Protein AF-A0A498QZY4-F1 (afdb_monomer_lite)

Structure (mmCIF, N/CA/C/O backbone):
data_AF-A0A498QZY4-F1
#
_entry.id   AF-A0A498QZY4-F1
#
loop_
_atom_site.group_PDB
_atom_site.id
_atom_site.type_symbol
_atom_site.label_atom_id
_atom_site.label_alt_id
_atom_site.label_comp_id
_atom_site.label_asym_id
_atom_site.label_entity_id
_atom_site.label_seq_id
_atom_site.pdbx_PDB_ins_code
_atom_site.Cartn_x
_atom_site.Cartn_y
_atom_site.Cartn_z
_atom_site.occupancy
_atom_site.B_iso_or_equiv
_atom_site.auth_seq_id
_atom_site.auth_comp_id
_atom_site.auth_asym_id
_atom_site.auth_atom_id
_atom_site.pdbx_PDB_model_num
ATOM 1 N N . MET A 1 1 ? -32.038 -32.124 87.237 1.00 42.84 1 MET A N 1
ATOM 2 C CA . MET A 1 1 ? -31.496 -33.125 86.290 1.00 42.84 1 MET A CA 1
ATOM 3 C C . MET A 1 1 ? -31.039 -32.387 85.044 1.00 42.84 1 MET A C 1
ATOM 5 O O . MET A 1 1 ? -31.747 -31.500 84.588 1.00 42.84 1 MET A O 1
ATOM 9 N N . ARG A 1 2 ? -29.798 -32.632 84.622 1.00 47.59 2 ARG A N 1
ATOM 10 C CA . ARG A 1 2 ? -28.995 -31.784 83.734 1.00 47.59 2 ARG A CA 1
ATOM 11 C C . ARG A 1 2 ? -28.838 -32.472 82.375 1.00 47.59 2 ARG A C 1
ATOM 13 O O . ARG A 1 2 ? -28.560 -33.661 82.357 1.00 47.59 2 ARG A O 1
ATOM 20 N N . ALA A 1 3 ? -28.956 -31.657 81.326 1.00 50.25 3 ALA A N 1
ATOM 21 C CA . ALA A 1 3 ? -28.399 -31.778 79.977 1.00 50.25 3 ALA A CA 1
ATOM 22 C C . ALA A 1 3 ? -28.708 -33.037 79.146 1.00 50.25 3 ALA A C 1
ATOM 24 O O . ALA A 1 3 ? -28.210 -34.115 79.429 1.00 50.25 3 ALA A O 1
ATOM 25 N N . ASN A 1 4 ? -29.360 -32.827 77.998 1.00 52.31 4 ASN A N 1
ATOM 26 C CA . ASN A 1 4 ? -28.972 -33.508 76.765 1.00 52.31 4 ASN A CA 1
ATOM 27 C C . ASN A 1 4 ? -28.717 -32.442 75.697 1.00 52.31 4 ASN A C 1
ATOM 29 O O . ASN A 1 4 ? -29.630 -31.797 75.187 1.00 52.31 4 ASN A O 1
ATOM 33 N N . THR A 1 5 ? -27.434 -32.210 75.440 1.00 54.94 5 THR A N 1
ATOM 34 C CA . THR A 1 5 ? -26.900 -31.342 74.394 1.00 54.94 5 THR A CA 1
ATOM 35 C C . THR A 1 5 ? -27.146 -31.989 73.036 1.00 54.94 5 THR A C 1
ATOM 37 O O . THR A 1 5 ? -26.562 -33.029 72.727 1.00 54.94 5 THR A O 1
ATOM 40 N N . PHE A 1 6 ? -28.013 -31.373 72.237 1.00 53.16 6 PHE A N 1
ATOM 41 C CA . PHE A 1 6 ? -28.183 -31.681 70.823 1.00 53.16 6 PHE A CA 1
ATOM 42 C C . PHE A 1 6 ? -26.880 -31.335 70.088 1.00 53.16 6 PHE A C 1
ATOM 44 O O . PHE A 1 6 ? -26.384 -30.214 70.177 1.00 53.16 6 PHE A O 1
ATOM 51 N N . ARG A 1 7 ? -26.279 -32.336 69.443 1.00 56.34 7 ARG A N 1
ATOM 52 C CA . ARG A 1 7 ? -24.997 -32.250 68.738 1.00 56.34 7 ARG A CA 1
ATOM 53 C C . ARG A 1 7 ? -25.289 -32.036 67.256 1.00 56.34 7 ARG A C 1
ATOM 55 O O . ARG A 1 7 ? -25.669 -32.985 66.577 1.00 56.34 7 ARG A O 1
ATOM 62 N N . GLU A 1 8 ? -25.128 -30.811 66.766 1.00 59.84 8 GLU A N 1
ATOM 63 C CA . GLU A 1 8 ? -25.173 -30.532 65.328 1.00 59.84 8 GLU A CA 1
ATOM 64 C C . GLU A 1 8 ? -23.902 -31.068 64.642 1.00 59.84 8 GLU A C 1
ATOM 66 O O . GLU A 1 8 ? -22.793 -30.858 65.145 1.00 59.84 8 GLU A O 1
ATOM 71 N N . PRO A 1 9 ? -24.029 -31.785 63.512 1.00 54.44 9 PRO A N 1
ATOM 72 C CA . PRO A 1 9 ? -22.887 -32.206 62.724 1.00 54.44 9 PRO A CA 1
ATOM 73 C C . PRO A 1 9 ? -22.293 -31.003 61.991 1.00 54.44 9 PRO A C 1
ATOM 75 O O . PRO A 1 9 ? -22.982 -30.273 61.284 1.00 54.44 9 PRO A O 1
ATOM 78 N N . HIS A 1 10 ? -20.987 -30.834 62.172 1.00 57.03 10 HIS A N 1
ATOM 79 C CA . HIS A 1 10 ? -20.134 -29.860 61.507 1.00 57.03 10 HIS A CA 1
ATOM 80 C C . HIS A 1 10 ? -20.420 -29.779 60.000 1.00 57.03 10 HIS A C 1
ATOM 82 O O . HIS A 1 10 ? -20.009 -30.639 59.219 1.00 57.03 10 HIS A O 1
ATOM 88 N N . THR A 1 11 ? -21.106 -28.716 59.590 1.00 59.22 11 THR A N 1
ATOM 89 C CA . THR A 1 11 ? -21.219 -28.298 58.198 1.00 59.22 11 THR A CA 1
ATOM 90 C C . THR A 1 11 ? -19.862 -27.765 57.753 1.00 59.22 11 THR A C 1
ATOM 92 O O . THR A 1 11 ? -19.395 -26.711 58.180 1.00 59.22 11 THR A O 1
ATOM 95 N N . LEU A 1 12 ? -19.197 -28.561 56.916 1.00 62.12 12 LEU A N 1
ATOM 96 C CA . LEU A 1 12 ? -18.006 -28.184 56.162 1.00 62.12 12 LEU A CA 1
ATOM 97 C C . LEU A 1 12 ? -18.222 -26.811 55.504 1.00 62.12 12 LEU A C 1
ATOM 99 O O . LEU A 1 12 ? -19.296 -26.589 54.932 1.00 62.12 12 LEU A O 1
ATOM 103 N N . PRO A 1 13 ? -17.236 -25.896 55.524 1.00 57.69 13 PRO A N 1
ATOM 104 C CA . PRO A 1 13 ? -17.344 -24.687 54.732 1.00 57.69 13 PRO A CA 1
ATOM 105 C C . PRO A 1 13 ? -17.378 -25.112 53.266 1.00 57.69 13 PRO A C 1
ATOM 107 O O . PRO A 1 13 ? -16.413 -25.667 52.736 1.00 57.69 13 PRO A O 1
ATOM 110 N N . ALA A 1 14 ? -18.513 -24.876 52.612 1.00 61.72 14 ALA A N 1
ATOM 111 C CA . ALA A 1 14 ? -18.589 -24.901 51.168 1.00 61.72 14 ALA A CA 1
ATOM 112 C C . ALA A 1 14 ? -17.561 -23.886 50.659 1.00 61.72 14 ALA A C 1
ATOM 114 O O . ALA A 1 14 ? -17.752 -22.674 50.767 1.00 61.72 14 ALA A O 1
ATOM 115 N N . VAL A 1 15 ? -16.438 -24.393 50.154 1.00 58.56 15 VAL A N 1
ATOM 116 C CA . VAL A 1 15 ? -15.467 -23.617 49.396 1.00 58.56 15 VAL A CA 1
ATOM 117 C C . VAL A 1 15 ? -16.201 -23.153 48.143 1.00 58.56 15 VAL A C 1
ATOM 119 O O . VAL A 1 15 ? -16.256 -23.853 4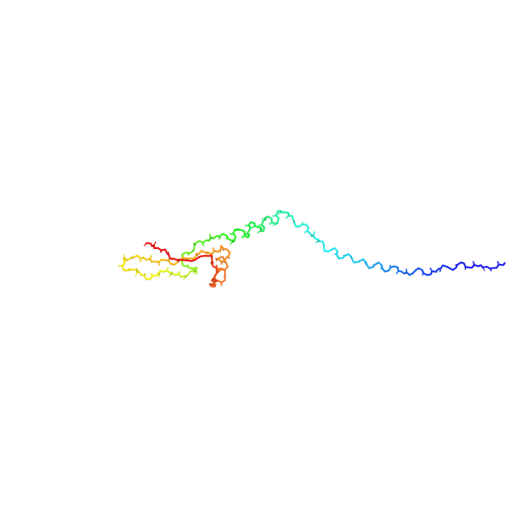7.135 1.00 58.56 15 VAL A O 1
ATOM 122 N N . MET A 1 16 ? -16.828 -21.980 48.221 1.00 58.50 16 MET A N 1
ATOM 123 C CA . MET A 1 16 ? -17.270 -21.240 47.050 1.00 58.50 16 MET A CA 1
ATOM 124 C C . MET A 1 16 ? -16.012 -20.770 46.328 1.00 58.50 16 MET A C 1
ATOM 126 O O . MET A 1 16 ? -15.547 -19.645 46.505 1.00 58.50 16 MET A O 1
ATOM 130 N N . LEU A 1 17 ? -15.440 -21.650 45.509 1.00 58.38 17 LEU A N 1
ATOM 131 C CA . LEU A 1 17 ? -14.470 -21.250 44.507 1.00 58.38 17 LEU A CA 1
ATOM 132 C C . LEU A 1 17 ? -15.250 -20.498 43.425 1.00 58.38 17 LEU A C 1
ATOM 134 O O . LEU A 1 17 ? -15.690 -21.057 42.422 1.00 58.38 17 LEU A O 1
ATOM 138 N N . SER A 1 18 ? -15.481 -19.213 43.688 1.00 53.41 18 SER A N 1
ATOM 139 C CA . SER A 1 18 ? -15.966 -18.229 42.729 1.00 53.41 18 SER A CA 1
ATOM 140 C C . SER A 1 18 ? -14.912 -18.075 41.628 1.00 53.41 18 SER A C 1
ATOM 142 O O . SER A 1 18 ? -14.145 -17.112 41.591 1.00 53.41 18 SER A O 1
ATOM 144 N N . SER A 1 19 ? -14.884 -19.032 40.705 1.00 55.12 19 SER A N 1
ATOM 145 C CA . SER A 1 19 ? -14.305 -18.870 39.378 1.00 55.12 19 SER A CA 1
ATOM 146 C C . SER A 1 19 ? -15.219 -17.939 38.577 1.00 55.12 19 SER A C 1
ATOM 148 O O . SER A 1 19 ? -15.964 -18.352 37.694 1.00 55.12 19 SER A O 1
ATOM 150 N N . GLN A 1 20 ? -15.224 -16.655 38.934 1.00 58.31 20 GLN A N 1
ATOM 151 C CA . GLN A 1 20 ? -15.691 -15.602 38.041 1.00 58.31 20 GLN A CA 1
ATOM 152 C C . GLN A 1 20 ? -14.482 -15.014 37.325 1.00 58.31 20 GLN A C 1
ATOM 154 O O . GLN A 1 20 ? -14.148 -13.841 37.471 1.00 58.31 20 GLN A O 1
ATOM 159 N N . THR A 1 21 ? -13.867 -15.815 36.459 1.00 57.03 21 THR A N 1
ATOM 160 C CA . THR A 1 21 ? -13.167 -15.289 35.287 1.00 57.03 21 THR A CA 1
ATOM 161 C C . THR A 1 21 ? -14.214 -14.811 34.284 1.00 57.03 21 THR A C 1
ATOM 163 O O . THR A 1 21 ? -14.343 -15.315 33.170 1.00 57.03 21 THR A O 1
ATOM 166 N N . ARG A 1 22 ? -14.981 -13.780 34.664 1.00 56.28 22 ARG A N 1
ATOM 167 C CA . ARG A 1 22 ? -15.586 -12.913 33.659 1.00 56.28 22 ARG A CA 1
ATOM 168 C C . ARG A 1 22 ? -14.420 -12.192 33.007 1.00 56.28 22 ARG A C 1
ATOM 170 O O . ARG A 1 22 ? -14.037 -11.112 33.443 1.00 56.28 22 ARG A O 1
ATOM 177 N N . PHE A 1 23 ? -13.862 -12.790 31.953 1.00 61.72 23 PHE A N 1
ATOM 178 C CA . PHE A 1 23 ? -13.361 -11.992 30.848 1.00 61.72 23 PHE A CA 1
ATOM 179 C C . PHE A 1 23 ? -14.527 -11.082 30.492 1.00 61.72 23 PHE A C 1
ATOM 181 O O . PHE A 1 23 ? -15.506 -11.511 29.883 1.00 61.72 23 PHE A O 1
ATOM 188 N N . ALA A 1 24 ? -14.492 -9.859 31.020 1.00 60.22 24 ALA A N 1
ATOM 189 C CA . ALA A 1 24 ? -15.417 -8.820 30.655 1.00 60.22 24 ALA A CA 1
ATOM 190 C C . ALA A 1 24 ? -15.177 -8.617 29.166 1.00 60.22 24 ALA A C 1
ATOM 192 O O . ALA A 1 24 ? -14.243 -7.926 28.763 1.00 60.22 24 ALA A O 1
ATOM 193 N N . LEU A 1 25 ? -15.967 -9.317 28.353 1.00 63.78 25 LEU A N 1
ATOM 194 C CA . LEU A 1 25 ? -16.016 -9.143 26.922 1.00 63.78 25 LEU A CA 1
ATOM 195 C C . LEU A 1 25 ? -16.584 -7.740 26.744 1.00 63.78 25 LEU A C 1
ATOM 197 O O . LEU A 1 25 ? -17.798 -7.540 26.678 1.00 63.78 25 LEU A O 1
ATOM 201 N N . ARG A 1 26 ? -15.701 -6.740 26.831 1.00 68.75 26 ARG A N 1
ATOM 202 C CA . ARG A 1 26 ? -16.019 -5.341 26.602 1.00 68.75 26 ARG A CA 1
ATOM 203 C C . ARG A 1 26 ? -16.652 -5.343 25.227 1.00 68.75 26 ARG A C 1
ATOM 205 O O . ARG A 1 26 ? -15.963 -5.626 24.252 1.00 68.75 26 ARG A O 1
ATOM 212 N N . ARG A 1 27 ? -17.972 -5.137 25.161 1.00 71.38 27 ARG A N 1
ATOM 213 C CA . ARG A 1 27 ? -18.688 -5.038 23.890 1.00 71.38 27 ARG A CA 1
ATOM 214 C C . ARG A 1 27 ? -18.045 -3.876 23.153 1.00 71.38 27 ARG A C 1
ATOM 216 O O . ARG A 1 27 ? -18.294 -2.718 23.477 1.00 71.38 27 ARG A O 1
ATOM 223 N N . VAL A 1 28 ? -17.133 -4.197 22.242 1.00 75.62 28 VAL A N 1
ATOM 224 C CA . VAL A 1 28 ? -16.532 -3.214 21.357 1.00 75.62 28 VAL A CA 1
ATOM 225 C C . VAL A 1 28 ? -17.699 -2.658 20.549 1.00 75.62 28 VAL A C 1
ATOM 227 O O . VAL A 1 28 ? -18.449 -3.447 19.967 1.00 75.62 28 VAL A O 1
ATOM 230 N N . PRO A 1 29 ? -17.932 -1.337 20.576 1.00 87.25 29 PRO A N 1
ATOM 231 C CA . PRO A 1 29 ? -19.065 -0.769 19.869 1.00 87.25 29 PRO A CA 1
ATOM 232 C C . PRO A 1 29 ? -18.933 -1.107 18.383 1.00 87.25 29 PRO A C 1
ATOM 234 O O . PRO A 1 29 ? -17.832 -1.065 17.835 1.00 87.25 29 PRO A O 1
ATOM 237 N N . LEU A 1 30 ? -20.052 -1.432 17.730 1.00 89.31 30 LEU A N 1
ATOM 238 C CA . LEU A 1 30 ? -20.102 -1.777 16.302 1.00 89.31 30 LEU A CA 1
ATOM 239 C C . LEU A 1 30 ? -19.356 -0.763 15.422 1.00 89.31 30 LEU A C 1
ATOM 241 O O . LEU A 1 30 ? -18.711 -1.151 14.454 1.00 89.31 30 LEU A O 1
ATOM 245 N N . GLY A 1 31 ? -19.376 0.518 15.802 1.00 91.81 31 GLY A N 1
ATOM 246 C CA . GLY A 1 31 ? -18.626 1.567 15.115 1.00 91.81 31 GLY A CA 1
ATOM 247 C C . GLY A 1 31 ? -17.116 1.323 15.083 1.00 91.81 31 GLY A C 1
ATOM 248 O O . GLY A 1 31 ? -16.504 1.527 14.048 1.00 91.81 31 GLY A O 1
ATOM 249 N N . VAL A 1 32 ? -16.511 0.816 16.163 1.00 93.19 32 VAL A N 1
ATOM 250 C CA . VAL A 1 32 ? -15.067 0.514 16.181 1.00 93.19 32 VAL A CA 1
ATOM 251 C C . VAL A 1 32 ? -14.743 -0.625 15.220 1.00 93.19 32 VAL A C 1
ATOM 253 O O . VAL A 1 32 ? -13.771 -0.529 14.477 1.00 93.19 32 VAL A O 1
ATOM 256 N N . TRP A 1 33 ? -15.576 -1.666 15.174 1.00 92.75 33 TRP A N 1
ATOM 257 C CA . TRP A 1 33 ? -15.415 -2.742 14.194 1.00 92.75 33 TRP A CA 1
ATOM 258 C C . TRP A 1 33 ? -15.520 -2.226 12.763 1.00 92.75 33 TRP A C 1
ATOM 260 O O . TRP A 1 33 ? -14.662 -2.528 11.938 1.00 92.75 33 TRP A O 1
ATOM 270 N N . PHE A 1 34 ? -16.533 -1.408 12.486 1.00 96.19 34 PHE A N 1
ATOM 271 C CA . PHE A 1 34 ? -16.732 -0.825 11.166 1.00 96.19 34 PHE A CA 1
A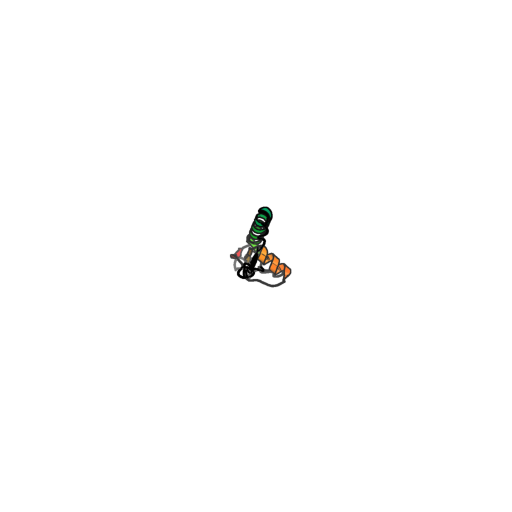TOM 272 C C . PHE A 1 34 ? -15.541 0.043 10.742 1.00 96.19 34 PHE A C 1
ATOM 274 O O . PHE A 1 34 ? -15.030 -0.114 9.636 1.00 96.19 34 PHE A O 1
ATOM 281 N N . SER A 1 35 ? -15.031 0.883 11.645 1.00 96.38 35 SER A N 1
ATOM 282 C CA . SER A 1 35 ? -13.843 1.704 11.397 1.00 96.38 35 SER A CA 1
ATOM 283 C C . SER A 1 35 ? -12.607 0.866 11.078 1.00 96.38 35 SER A C 1
ATOM 285 O O . SER A 1 35 ? -11.873 1.192 10.150 1.00 96.38 35 SER A O 1
ATOM 287 N N . VAL A 1 36 ? -12.377 -0.225 11.815 1.00 96.44 36 VAL A N 1
ATOM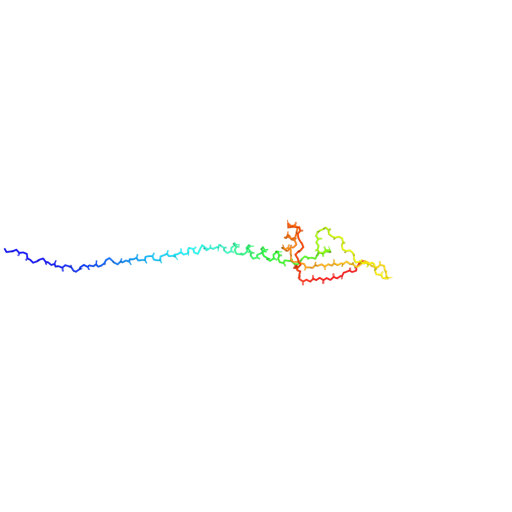 288 C CA . VAL A 1 36 ? -11.241 -1.125 11.562 1.00 96.44 36 VAL A CA 1
ATOM 289 C C . VAL A 1 36 ? -11.366 -1.783 10.189 1.00 96.44 36 VAL A C 1
ATOM 291 O O . VAL A 1 36 ? -10.396 -1.804 9.435 1.00 96.44 36 VAL A O 1
ATOM 294 N N . VAL A 1 37 ? -12.555 -2.273 9.830 1.00 96.94 37 VAL A N 1
ATOM 295 C CA . VAL A 1 37 ? -12.794 -2.894 8.518 1.00 96.94 37 VAL A CA 1
ATOM 296 C C . VAL A 1 37 ? -12.561 -1.896 7.385 1.00 96.94 37 VAL A C 1
ATOM 298 O O . VAL A 1 37 ? -11.877 -2.226 6.419 1.00 96.94 37 VAL A O 1
ATOM 301 N N . LEU A 1 38 ? -13.073 -0.669 7.513 1.00 97.31 38 LEU A N 1
ATOM 302 C CA . LEU A 1 38 ? -12.851 0.382 6.519 1.00 97.31 38 LEU A CA 1
ATOM 303 C C . LEU A 1 38 ? -11.372 0.739 6.371 1.00 97.31 38 LEU A C 1
ATOM 305 O O . LEU A 1 38 ? -10.895 0.908 5.252 1.00 97.31 38 LEU A O 1
ATOM 309 N N . LEU A 1 39 ? -10.639 0.825 7.483 1.00 97.06 39 LEU A N 1
ATOM 310 C CA . LEU A 1 39 ? -9.207 1.103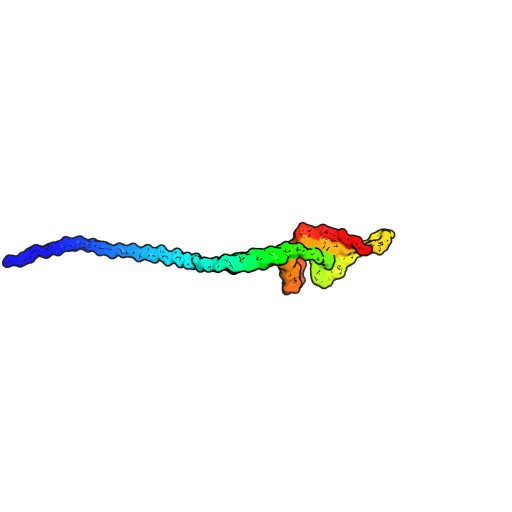 7.455 1.00 97.06 39 LEU A CA 1
ATOM 311 C C . LEU A 1 39 ? -8.441 -0.004 6.724 1.00 97.06 39 LEU A C 1
ATOM 313 O O . LEU A 1 39 ? -7.621 0.289 5.859 1.00 97.06 39 LEU A O 1
ATOM 317 N N . ILE A 1 40 ? -8.732 -1.271 7.028 1.00 96.94 40 ILE A N 1
ATOM 318 C CA . ILE A 1 40 ? -8.104 -2.413 6.350 1.00 96.94 40 ILE A CA 1
ATOM 319 C C . ILE A 1 40 ? -8.432 -2.389 4.854 1.00 96.94 40 ILE A C 1
ATOM 321 O O . ILE A 1 40 ? -7.537 -2.571 4.033 1.00 96.94 40 ILE A O 1
ATOM 325 N N . ALA A 1 41 ? -9.688 -2.118 4.490 1.00 96.44 41 ALA A N 1
ATOM 326 C CA . ALA A 1 41 ? -10.099 -2.019 3.093 1.00 96.44 41 ALA A CA 1
ATOM 327 C C . ALA A 1 41 ? -9.358 -0.895 2.350 1.00 96.44 41 ALA A C 1
ATOM 329 O O . ALA A 1 41 ? -8.906 -1.103 1.228 1.00 96.44 41 ALA A O 1
ATOM 330 N N . ALA A 1 42 ? -9.186 0.269 2.983 1.00 96.31 42 ALA A N 1
ATOM 331 C CA . ALA A 1 42 ? -8.420 1.376 2.418 1.00 96.31 42 ALA A CA 1
ATOM 332 C C . ALA A 1 42 ? -6.939 1.008 2.217 1.00 96.31 42 ALA A C 1
ATOM 334 O O . ALA A 1 42 ? -6.375 1.282 1.163 1.00 96.31 42 ALA A O 1
ATOM 335 N N . LEU A 1 43 ? -6.318 0.339 3.193 1.00 95.94 43 LEU A N 1
ATOM 336 C CA . LEU A 1 43 ? -4.923 -0.112 3.095 1.00 95.94 43 LEU A CA 1
ATOM 337 C C . LEU A 1 43 ? -4.723 -1.219 2.050 1.00 95.94 43 LEU A C 1
ATOM 339 O O . LEU A 1 43 ? -3.636 -1.338 1.492 1.00 95.94 43 LEU A O 1
ATOM 343 N N . ALA A 1 44 ? -5.757 -2.012 1.774 1.00 94.56 44 ALA A N 1
ATOM 344 C CA . ALA A 1 44 ? -5.750 -3.034 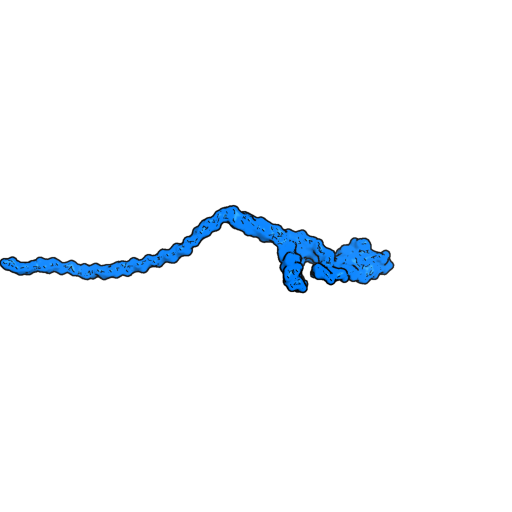0.733 1.00 94.56 44 ALA A CA 1
ATOM 345 C C . ALA A 1 44 ? -6.053 -2.478 -0.670 1.00 94.56 44 ALA A C 1
ATOM 347 O O . ALA A 1 44 ? -6.005 -3.236 -1.640 1.00 94.56 44 ALA A O 1
ATOM 348 N N . MET A 1 45 ? -6.382 -1.185 -0.808 1.00 94.81 45 MET A N 1
ATOM 349 C CA . MET A 1 45 ? -6.641 -0.609 -2.126 1.00 94.81 45 MET A CA 1
ATOM 350 C C . MET A 1 45 ? -5.394 -0.720 -3.013 1.00 94.81 45 MET A C 1
ATOM 352 O O . MET A 1 45 ? -4.298 -0.366 -2.566 1.00 94.81 45 MET A O 1
ATOM 356 N N . PRO A 1 46 ? -5.549 -1.189 -4.263 1.00 92.75 46 PRO A N 1
ATOM 357 C CA . PRO A 1 46 ? -4.434 -1.322 -5.183 1.00 92.75 46 PRO A CA 1
ATOM 358 C C . PRO A 1 46 ? -3.985 0.060 -5.663 1.00 92.75 46 PRO A C 1
ATOM 360 O O . PRO A 1 46 ? -4.782 0.827 -6.208 1.00 92.75 46 PRO A O 1
ATOM 363 N N . ILE A 1 47 ? -2.699 0.357 -5.512 1.00 87.81 47 ILE A N 1
ATOM 364 C CA . ILE A 1 47 ? -2.055 1.535 -6.088 1.00 87.81 47 ILE A CA 1
ATOM 365 C C . ILE A 1 47 ? -1.102 1.091 -7.195 1.00 87.81 47 ILE A C 1
ATOM 367 O O . ILE A 1 47 ? -0.359 0.128 -7.033 1.00 87.81 47 ILE A O 1
ATOM 371 N N . LYS A 1 48 ? -1.144 1.773 -8.345 1.00 84.75 48 LYS A N 1
ATOM 372 C CA . LYS A 1 48 ? -0.173 1.556 -9.422 1.00 84.75 48 LYS A CA 1
ATOM 373 C C . LYS A 1 48 ? 1.039 2.443 -9.187 1.00 84.75 48 LYS A C 1
ATOM 375 O O . LYS A 1 48 ? 0.903 3.665 -9.150 1.00 84.75 48 LYS A O 1
ATOM 380 N N . GLN A 1 49 ? 2.202 1.827 -9.067 1.00 77.44 49 GLN A N 1
ATOM 381 C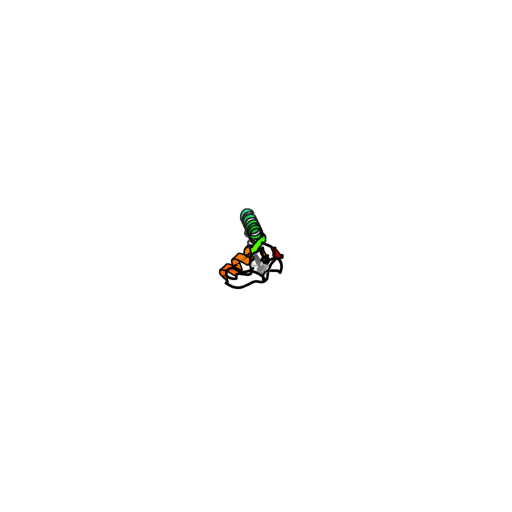 CA . GLN A 1 49 ? 3.472 2.501 -8.859 1.00 77.44 49 GLN A CA 1
ATOM 382 C C . GLN A 1 49 ? 4.349 2.285 -10.084 1.00 77.44 49 GLN A C 1
ATOM 384 O O . GLN A 1 49 ? 4.674 1.151 -10.438 1.00 77.44 49 GLN A O 1
ATOM 389 N N . ARG A 1 50 ? 4.725 3.380 -10.750 1.00 74.50 50 ARG A N 1
ATOM 390 C CA . ARG A 1 50 ? 5.768 3.344 -11.779 1.00 74.50 50 ARG A CA 1
ATOM 391 C C . ARG A 1 50 ? 7.107 3.287 -11.072 1.00 74.50 50 ARG A C 1
ATOM 393 O O . ARG A 1 50 ? 7.410 4.215 -10.329 1.00 74.50 50 ARG A O 1
ATOM 400 N N . CYS A 1 51 ? 7.901 2.262 -11.372 1.00 72.44 51 CYS A N 1
ATOM 401 C CA . CYS A 1 51 ? 9.168 1.965 -10.706 1.00 72.44 51 CYS A CA 1
ATOM 402 C C . CYS A 1 51 ? 8.930 1.621 -9.221 1.00 72.44 51 CYS A C 1
ATOM 404 O O . CYS A 1 51 ? 8.781 2.524 -8.410 1.00 72.44 51 CYS A O 1
ATOM 406 N N . GLY A 1 52 ? 8.864 0.326 -8.878 1.00 63.66 52 GLY A N 1
ATOM 407 C CA . GLY A 1 52 ? 8.455 -0.218 -7.564 1.00 63.66 52 GLY A CA 1
ATOM 408 C C . GLY A 1 52 ? 9.346 0.089 -6.348 1.00 63.66 52 GLY A C 1
ATOM 409 O O . GLY A 1 52 ? 9.691 -0.818 -5.605 1.00 63.66 52 GLY A O 1
ATOM 410 N N . THR A 1 53 ? 9.760 1.343 -6.169 1.00 62.16 53 THR A N 1
ATOM 411 C CA . THR A 1 53 ? 10.074 1.988 -4.889 1.00 62.16 53 THR A CA 1
ATOM 412 C C . THR A 1 53 ? 10.167 3.505 -5.099 1.00 62.16 53 THR A C 1
ATOM 414 O O . THR A 1 53 ? 10.649 3.968 -6.142 1.00 62.16 53 THR A O 1
ATOM 417 N N . PRO A 1 54 ? 9.853 4.326 -4.082 1.00 56.25 54 PRO A N 1
ATOM 418 C CA . PRO A 1 54 ? 10.352 5.696 -4.050 1.00 56.25 54 PRO A CA 1
ATOM 419 C C . PRO A 1 54 ? 11.879 5.674 -4.148 1.00 56.25 54 PRO A C 1
ATOM 421 O O . PRO A 1 54 ? 12.524 4.904 -3.443 1.00 56.25 54 PRO A O 1
ATOM 424 N N . SER A 1 55 ? 12.453 6.531 -4.997 1.00 53.62 55 SER A N 1
ATOM 425 C CA . SER A 1 55 ? 13.899 6.732 -5.240 1.00 53.62 55 SER A CA 1
ATOM 426 C C . SER A 1 55 ? 14.617 5.846 -6.274 1.00 53.62 55 SER A C 1
ATOM 428 O O . SER A 1 55 ? 15.824 6.016 -6.454 1.00 53.62 55 SER A O 1
ATOM 430 N N . ARG A 1 56 ? 13.919 5.001 -7.050 1.00 55.97 56 ARG A N 1
ATOM 431 C CA . ARG A 1 56 ? 14.508 4.388 -8.260 1.00 55.97 56 ARG A CA 1
ATOM 432 C C . ARG A 1 56 ? 13.849 4.865 -9.550 1.00 55.97 56 ARG A C 1
ATOM 434 O O . ARG A 1 56 ? 12.659 4.684 -9.760 1.00 55.97 56 ARG A O 1
ATOM 441 N N . SER A 1 57 ? 14.663 5.409 -10.451 1.00 59.09 57 SER A N 1
ATOM 442 C CA . SER A 1 57 ? 14.288 5.628 -11.848 1.00 59.09 57 SER A CA 1
ATOM 443 C C . SER A 1 57 ? 14.391 4.299 -12.601 1.00 59.09 57 SER A C 1
ATOM 445 O O . SER A 1 57 ? 15.497 3.862 -12.913 1.00 59.09 57 SER A O 1
ATOM 447 N N . CYS A 1 58 ? 13.263 3.644 -12.880 1.00 66.19 58 CYS A N 1
ATOM 448 C CA . CYS A 1 58 ? 13.220 2.432 -13.701 1.00 66.19 58 CYS A CA 1
ATOM 449 C C . CYS A 1 58 ? 12.652 2.763 -15.086 1.00 66.19 58 CYS A C 1
ATOM 451 O O . CYS A 1 58 ? 11.457 2.636 -15.336 1.00 66.19 58 CYS A O 1
ATOM 453 N N . ALA A 1 59 ? 13.533 3.180 -15.991 1.00 66.88 59 ALA A N 1
ATOM 454 C CA . ALA A 1 59 ? 13.303 3.036 -17.421 1.00 66.88 59 ALA A CA 1
ATOM 455 C C . ALA A 1 59 ? 14.045 1.774 -17.876 1.00 66.88 59 ALA A C 1
ATOM 457 O O . ALA A 1 59 ? 15.231 1.611 -17.577 1.00 66.88 59 ALA A O 1
ATOM 458 N N . SER A 1 60 ? 13.354 0.874 -18.571 1.00 66.69 60 SER A N 1
ATOM 459 C CA . SER A 1 60 ? 14.016 -0.184 -19.339 1.00 66.69 60 SER A CA 1
ATOM 460 C C . SER A 1 60 ? 14.781 0.456 -20.494 1.00 66.69 60 SER A C 1
ATOM 462 O O . SER A 1 60 ? 14.510 1.597 -20.877 1.00 66.69 60 SER A O 1
ATOM 464 N N . THR A 1 61 ? 15.734 -0.280 -21.069 1.00 70.56 61 THR A N 1
ATOM 465 C CA . THR A 1 61 ? 16.429 0.174 -22.280 1.00 70.56 61 THR A CA 1
ATOM 466 C C . THR A 1 61 ? 15.422 0.573 -23.366 1.00 70.56 61 THR A C 1
ATOM 468 O O . THR A 1 61 ? 14.370 -0.056 -23.490 1.00 70.56 61 THR A O 1
ATOM 471 N N . MET A 1 62 ? 15.741 1.611 -24.146 1.00 80.94 62 MET A N 1
ATOM 472 C CA . MET A 1 62 ? 14.943 1.966 -25.322 1.00 80.94 62 MET A CA 1
ATOM 473 C C . MET A 1 62 ? 14.893 0.777 -26.281 1.00 80.94 62 MET A C 1
ATOM 475 O O . MET A 1 62 ? 15.918 0.127 -26.515 1.00 80.94 62 MET A O 1
ATOM 479 N N . ASP A 1 63 ? 13.708 0.491 -26.814 1.00 80.81 63 ASP A N 1
ATOM 480 C CA . ASP A 1 63 ? 13.556 -0.542 -27.833 1.00 80.81 63 ASP A CA 1
ATOM 481 C C . ASP A 1 63 ? 14.078 -0.068 -29.204 1.00 80.81 63 ASP A C 1
ATOM 483 O O . ASP A 1 63 ? 14.441 1.094 -29.402 1.00 80.81 63 ASP A O 1
ATOM 487 N N . ALA A 1 64 ? 14.125 -0.980 -30.179 1.00 85.25 64 ALA A N 1
ATOM 488 C CA . ALA A 1 64 ? 14.570 -0.675 -31.543 1.00 85.25 64 ALA A CA 1
ATOM 489 C C . ALA A 1 64 ? 13.663 0.336 -32.276 1.00 85.25 64 ALA A C 1
ATOM 491 O O . ALA A 1 64 ? 14.041 0.860 -33.324 1.00 85.25 64 ALA A O 1
ATOM 492 N N . ASN A 1 65 ? 12.478 0.609 -31.730 1.00 85.81 65 ASN A N 1
ATOM 493 C CA . ASN A 1 65 ? 11.496 1.548 -32.247 1.00 85.81 65 ASN A CA 1
ATOM 494 C C . ASN A 1 65 ? 11.578 2.917 -31.545 1.00 85.81 65 ASN A C 1
ATOM 496 O O . ASN A 1 65 ? 10.864 3.836 -31.943 1.00 85.81 65 ASN A O 1
ATOM 500 N N . GLY A 1 66 ? 12.461 3.074 -30.552 1.00 83.94 66 GLY A N 1
ATOM 501 C CA . GLY A 1 66 ? 12.651 4.307 -29.792 1.00 83.94 66 GLY A CA 1
ATOM 502 C C . GLY A 1 66 ? 11.676 4.499 -28.627 1.00 83.94 66 GLY A C 1
ATOM 503 O O . GLY A 1 66 ? 11.672 5.582 -28.042 1.00 83.94 66 GLY A O 1
ATOM 504 N N . ASN A 1 67 ? 10.875 3.491 -28.266 1.00 84.56 67 ASN A N 1
ATOM 505 C CA . ASN A 1 67 ? 9.969 3.580 -27.121 1.00 84.56 67 ASN A CA 1
ATOM 506 C C . ASN A 1 67 ? 10.700 3.249 -25.821 1.00 84.56 67 ASN A C 1
ATOM 508 O O . ASN A 1 67 ? 11.585 2.385 -25.769 1.00 84.56 67 ASN A O 1
ATOM 512 N N . VAL A 1 68 ? 10.283 3.918 -24.747 1.00 82.75 68 VAL A N 1
ATOM 513 C CA . VAL A 1 68 ? 10.774 3.654 -23.395 1.00 82.75 68 VAL A CA 1
ATOM 514 C C . VAL A 1 68 ? 9.765 2.768 -22.681 1.00 82.75 68 VAL A C 1
ATOM 516 O O . VAL A 1 68 ? 8.596 3.123 -22.535 1.00 82.75 68 VAL A O 1
ATOM 519 N N . HIS A 1 69 ? 10.237 1.616 -22.220 1.00 83.69 69 HIS A N 1
ATOM 520 C CA . HIS A 1 69 ? 9.434 0.686 -21.436 1.00 83.69 69 HIS A CA 1
ATOM 521 C C . HIS A 1 69 ? 9.594 1.029 -19.957 1.00 83.69 69 HIS A C 1
ATOM 523 O O . HIS A 1 69 ? 10.717 1.121 -19.458 1.00 83.69 69 HIS A O 1
ATOM 529 N N . TYR A 1 70 ? 8.494 1.208 -19.240 1.00 82.31 70 TYR A N 1
ATOM 530 C CA . TYR A 1 70 ? 8.475 1.485 -17.808 1.00 82.31 70 TYR A CA 1
ATOM 531 C C . TYR A 1 70 ? 7.949 0.274 -17.059 1.00 82.31 70 TYR A C 1
ATOM 533 O O . TYR A 1 70 ? 6.850 -0.204 -17.325 1.00 82.31 70 TYR A O 1
ATOM 541 N N . TYR A 1 71 ? 8.717 -0.203 -16.087 1.00 82.19 71 TYR A N 1
ATOM 542 C CA . TYR A 1 71 ? 8.252 -1.260 -15.202 1.00 82.19 71 TYR A CA 1
ATOM 543 C C . TYR A 1 71 ? 7.315 -0.676 -14.139 1.00 82.19 71 TYR A C 1
ATOM 545 O O . TYR A 1 71 ? 7.659 0.309 -13.473 1.00 82.19 71 TYR A O 1
ATOM 553 N N . TYR A 1 72 ? 6.146 -1.286 -13.962 1.00 84.75 72 TYR A N 1
ATOM 554 C CA . TYR A 1 72 ? 5.172 -0.910 -12.945 1.00 84.75 72 TYR A CA 1
ATOM 555 C C . TYR A 1 72 ? 4.834 -2.091 -12.035 1.00 84.75 72 TYR A C 1
ATOM 557 O O . TYR A 1 72 ? 4.791 -3.250 -12.452 1.00 84.75 72 TYR A O 1
ATOM 565 N N . GLU A 1 73 ? 4.515 -1.773 -10.786 1.00 85.81 73 GLU A N 1
ATOM 566 C CA . GLU A 1 73 ? 3.983 -2.720 -9.810 1.00 85.81 73 GLU A CA 1
ATOM 567 C C . GLU A 1 73 ? 2.664 -2.184 -9.258 1.00 85.81 73 GLU A C 1
ATOM 569 O O . GLU A 1 73 ? 2.457 -0.978 -9.114 1.00 85.81 73 GLU A O 1
ATOM 574 N N . VAL A 1 74 ? 1.726 -3.089 -9.012 1.00 89.62 74 VAL A N 1
ATOM 575 C CA . VAL A 1 74 ? 0.456 -2.797 -8.361 1.00 89.62 74 VAL A CA 1
ATOM 576 C C . VAL A 1 74 ? 0.496 -3.449 -7.003 1.00 89.62 74 VAL A C 1
ATOM 578 O O . VAL A 1 74 ? 0.421 -4.671 -6.892 1.00 89.62 74 VAL A O 1
ATOM 581 N N . GLU A 1 75 ? 0.593 -2.631 -5.976 1.00 89.81 75 GLU A N 1
ATOM 582 C CA . GLU A 1 75 ? 0.738 -3.068 -4.596 1.00 89.81 75 GLU A CA 1
ATOM 583 C C . GLU A 1 75 ? -0.396 -2.505 -3.737 1.00 89.81 75 GLU A C 1
ATOM 585 O O . GLU A 1 75 ? -1.058 -1.537 -4.127 1.00 89.81 75 GLU A O 1
ATOM 590 N N . PRO A 1 76 ? -0.693 -3.118 -2.585 1.00 91.62 76 PRO A N 1
ATOM 591 C CA . PRO A 1 76 ? -1.620 -2.522 -1.638 1.00 91.62 76 PRO A CA 1
ATOM 592 C C . PRO A 1 76 ? -1.019 -1.246 -1.040 1.00 91.62 76 PRO A C 1
ATOM 594 O O . PRO A 1 76 ? 0.150 -1.214 -0.654 1.00 91.62 76 PRO A O 1
ATOM 597 N N . LEU A 1 77 ? -1.846 -0.209 -0.889 1.00 92.19 77 LEU A N 1
ATOM 598 C CA . LEU A 1 77 ? -1.451 1.079 -0.309 1.00 92.19 77 LEU A CA 1
ATOM 599 C C . LEU A 1 77 ? -0.705 0.934 1.028 1.00 92.19 77 LEU A C 1
ATOM 601 O O . LEU A 1 77 ? 0.223 1.685 1.313 1.00 92.19 77 LEU A O 1
ATOM 605 N N . GLY A 1 78 ? -1.095 -0.038 1.854 1.00 91.94 78 GLY A N 1
ATOM 606 C CA . GLY A 1 78 ? -0.421 -0.322 3.117 1.00 91.94 78 GLY A CA 1
ATOM 607 C C . GLY A 1 78 ? 1.036 -0.762 2.955 1.00 91.94 78 GLY A C 1
ATOM 608 O O . GLY A 1 78 ? 1.866 -0.356 3.763 1.00 91.94 78 GLY A O 1
ATOM 609 N N . VAL A 1 79 ? 1.363 -1.544 1.920 1.00 90.31 79 VAL A N 1
ATOM 610 C CA . VAL A 1 79 ? 2.751 -1.950 1.632 1.00 90.31 79 VAL A CA 1
ATOM 611 C C . VAL A 1 79 ? 3.556 -0.751 1.200 1.00 90.31 79 VAL A C 1
ATOM 613 O O . VAL A 1 79 ? 4.565 -0.467 1.832 1.00 90.31 79 VAL A O 1
ATOM 616 N N . PHE A 1 80 ? 3.041 0.017 0.246 1.00 87.75 80 PHE A N 1
ATOM 617 C CA . PHE A 1 80 ? 3.683 1.247 -0.195 1.00 87.75 80 PHE A CA 1
ATOM 618 C C . PHE A 1 80 ? 4.024 2.191 0.972 1.00 87.75 80 PHE A C 1
ATOM 620 O O . PHE A 1 80 ? 5.132 2.719 1.076 1.00 87.75 80 PHE A O 1
ATOM 627 N N . LEU A 1 81 ? 3.075 2.397 1.893 1.00 89.44 81 LEU A N 1
ATOM 628 C CA . LEU A 1 81 ? 3.298 3.228 3.077 1.00 89.44 81 LEU A CA 1
ATOM 629 C C . LEU A 1 81 ? 4.369 2.635 4.002 1.00 89.44 81 LEU A C 1
ATOM 631 O O . LEU A 1 81 ? 5.184 3.378 4.548 1.00 89.44 81 LEU A O 1
ATOM 635 N N . LEU A 1 82 ? 4.394 1.312 4.177 1.00 90.19 82 LEU A N 1
ATOM 636 C CA . LEU A 1 82 ? 5.435 0.641 4.954 1.00 90.19 82 LEU A CA 1
ATOM 637 C C . LEU A 1 82 ? 6.809 0.772 4.294 1.00 90.19 82 LEU A C 1
ATOM 639 O O . LEU A 1 82 ? 7.778 1.049 4.997 1.00 90.19 82 LEU A O 1
ATOM 643 N N . GLU A 1 83 ? 6.911 0.627 2.975 1.00 88.06 83 GLU A N 1
ATOM 644 C CA . GLU A 1 83 ? 8.158 0.839 2.233 1.00 88.06 83 GLU A CA 1
ATOM 645 C C . GLU A 1 83 ? 8.666 2.274 2.391 1.00 88.06 83 GLU A C 1
ATOM 647 O O . GLU A 1 83 ? 9.836 2.485 2.699 1.00 88.06 83 GLU A O 1
ATOM 652 N N . MET A 1 84 ? 7.774 3.264 2.282 1.00 85.50 84 MET A N 1
ATOM 653 C CA . MET A 1 84 ? 8.090 4.678 2.507 1.00 85.50 84 MET A CA 1
ATOM 654 C C . MET A 1 84 ? 8.627 4.951 3.915 1.00 85.50 84 MET A C 1
ATOM 656 O O . MET A 1 84 ? 9.584 5.704 4.079 1.00 85.50 84 MET A O 1
ATOM 660 N N . ILE A 1 85 ? 8.016 4.347 4.938 1.00 88.88 85 ILE A N 1
ATOM 661 C CA . ILE A 1 85 ? 8.409 4.553 6.340 1.00 88.88 85 ILE A CA 1
ATOM 662 C C . ILE A 1 85 ? 9.711 3.814 6.666 1.00 88.88 85 ILE A C 1
ATOM 664 O O . ILE A 1 85 ? 10.555 4.334 7.394 1.00 88.88 85 ILE A O 1
ATOM 668 N N . THR A 1 86 ? 9.869 2.590 6.162 1.00 87.75 86 THR A N 1
ATOM 669 C CA . THR A 1 86 ? 11.023 1.729 6.471 1.00 87.75 86 THR A CA 1
ATOM 670 C C . THR A 1 86 ? 12.224 1.991 5.567 1.00 87.75 86 THR A C 1
ATOM 672 O O . THR A 1 86 ? 13.340 1.620 5.923 1.00 87.75 86 THR A O 1
ATOM 675 N N . GLY A 1 87 ? 12.014 2.605 4.401 1.00 82.50 87 GLY A N 1
ATOM 676 C CA . GLY A 1 87 ? 13.025 2.742 3.353 1.00 82.50 87 GLY A CA 1
ATOM 677 C C . GLY A 1 87 ? 13.460 1.401 2.750 1.00 82.50 87 GLY A C 1
ATOM 678 O O . GLY A 1 87 ? 14.535 1.319 2.156 1.00 82.50 87 GLY A O 1
ATOM 679 N N . THR A 1 88 ? 12.672 0.337 2.937 1.00 80.06 88 THR A N 1
ATOM 680 C CA . THR A 1 88 ? 12.976 -1.013 2.440 1.00 80.06 88 THR A CA 1
ATOM 681 C C . THR A 1 88 ? 12.077 -1.383 1.267 1.00 80.06 88 THR A C 1
ATOM 683 O O . THR A 1 88 ? 10.956 -0.899 1.178 1.00 80.06 88 THR A O 1
ATOM 686 N N . ASN A 1 89 ? 12.570 -2.248 0.375 1.00 77.69 89 ASN A N 1
ATOM 687 C CA . ASN A 1 89 ? 11.762 -2.830 -0.695 1.00 77.69 89 ASN A CA 1
ATOM 688 C C . ASN A 1 89 ? 11.151 -4.148 -0.203 1.00 77.69 89 ASN A C 1
ATOM 690 O O . ASN A 1 89 ? 11.858 -5.139 0.011 1.00 77.69 89 ASN A O 1
ATOM 694 N N . ILE A 1 90 ? 9.841 -4.140 -0.010 1.00 78.31 90 ILE A N 1
ATOM 695 C CA . ILE A 1 90 ? 9.009 -5.276 0.345 1.00 78.31 90 ILE A CA 1
ATOM 696 C C . ILE A 1 90 ? 8.388 -5.768 -0.965 1.00 78.31 90 ILE A C 1
ATOM 698 O O . ILE A 1 90 ? 7.439 -5.188 -1.468 1.00 78.31 90 ILE A O 1
ATOM 702 N N . ARG A 1 91 ? 8.889 -6.880 -1.521 1.00 77.38 91 ARG A N 1
ATOM 703 C CA . ARG A 1 91 ? 8.353 -7.481 -2.762 1.00 77.38 91 ARG A CA 1
ATOM 704 C C . ARG A 1 91 ? 6.980 -8.135 -2.558 1.00 77.38 91 ARG A C 1
ATOM 706 O O . ARG A 1 91 ? 6.835 -9.345 -2.733 1.00 77.38 91 ARG A O 1
ATOM 713 N N . TRP A 1 92 ? 5.984 -7.357 -2.151 1.00 82.50 92 TRP A N 1
ATOM 714 C CA . TRP A 1 92 ? 4.614 -7.807 -1.963 1.00 82.50 92 TRP A CA 1
ATOM 715 C C . TRP A 1 92 ? 3.655 -6.954 -2.793 1.00 82.50 92 TRP A C 1
ATOM 717 O O . TRP A 1 92 ? 3.137 -5.934 -2.352 1.00 82.50 92 TRP A O 1
ATOM 727 N N . TYR A 1 93 ? 3.407 -7.421 -4.012 1.00 87.38 93 TYR A N 1
ATOM 728 C CA . TYR A 1 93 ? 2.531 -6.797 -4.998 1.00 87.38 93 TYR A CA 1
ATOM 729 C C . TYR A 1 93 ? 1.434 -7.774 -5.438 1.00 87.38 93 TYR A C 1
ATOM 731 O O . TYR A 1 93 ? 1.590 -8.994 -5.367 1.00 87.38 93 TYR A O 1
ATOM 739 N N . TYR A 1 94 ? 0.315 -7.237 -5.919 1.00 87.75 94 TYR A N 1
ATOM 740 C CA . TYR A 1 94 ? -0.754 -8.010 -6.550 1.00 87.75 94 TYR A CA 1
ATOM 741 C C . TYR A 1 94 ? -0.402 -8.402 -7.984 1.00 87.75 94 TYR A C 1
ATOM 743 O O . TYR A 1 94 ? -0.643 -9.533 -8.394 1.00 87.75 94 TYR A O 1
ATOM 751 N N . THR A 1 95 ? 0.158 -7.467 -8.754 1.00 88.69 95 THR A N 1
ATOM 752 C CA . THR A 1 95 ? 0.595 -7.703 -10.135 1.00 88.69 95 THR A CA 1
ATOM 753 C C . THR A 1 95 ? 1.730 -6.758 -10.488 1.00 88.69 95 THR A C 1
ATOM 755 O O . THR A 1 95 ? 1.798 -5.651 -9.967 1.00 88.69 95 THR A O 1
ATOM 758 N N . SER A 1 96 ? 2.587 -7.162 -11.415 1.00 85.75 96 SER A N 1
ATOM 759 C CA . SER A 1 96 ? 3.605 -6.304 -12.017 1.00 85.75 96 SER A CA 1
ATOM 760 C C . SER A 1 96 ? 3.597 -6.452 -13.535 1.00 85.75 96 SER A C 1
ATOM 762 O O . SER A 1 96 ? 2.969 -7.371 -14.067 1.00 85.75 96 SER A O 1
ATOM 764 N N . GLY A 1 97 ? 4.217 -5.512 -14.238 1.00 84.38 97 GLY A N 1
ATOM 765 C CA . GLY A 1 97 ? 4.282 -5.523 -15.694 1.00 84.38 97 GLY A CA 1
ATOM 766 C C . GLY A 1 97 ? 5.109 -4.374 -16.249 1.00 84.38 97 GLY A C 1
ATOM 767 O O . GLY A 1 97 ? 5.760 -3.639 -15.510 1.00 84.38 97 GLY A O 1
ATOM 768 N N . GLU A 1 98 ? 5.066 -4.226 -17.566 1.00 84.31 98 GLU A N 1
ATOM 769 C CA . GLU A 1 98 ? 5.717 -3.140 -18.289 1.00 84.31 98 GLU A CA 1
ATOM 770 C C . GLU A 1 98 ? 4.692 -2.354 -19.108 1.00 84.31 98 GLU A C 1
ATOM 772 O O . GLU A 1 98 ? 3.726 -2.910 -19.634 1.00 84.31 98 GLU A O 1
ATOM 777 N N . GLU A 1 99 ? 4.877 -1.042 -19.176 1.00 83.56 99 GLU A N 1
ATOM 778 C CA . GLU A 1 99 ? 4.070 -0.138 -19.985 1.00 83.56 99 GLU A CA 1
ATOM 779 C C . GLU A 1 99 ? 4.963 0.680 -20.920 1.00 83.56 99 GLU A C 1
ATOM 781 O O . GLU A 1 99 ? 6.036 1.140 -20.531 1.00 83.56 99 GLU A O 1
ATOM 786 N N . ILE A 1 100 ? 4.515 0.863 -22.160 1.00 82.75 100 ILE A N 1
ATOM 787 C CA . ILE A 1 100 ? 5.187 1.712 -23.148 1.00 82.75 100 ILE A CA 1
ATOM 788 C C . ILE A 1 100 ? 4.713 3.158 -23.005 1.00 82.75 100 ILE A C 1
ATOM 790 O O . ILE A 1 100 ? 3.526 3.402 -22.767 1.00 82.75 100 ILE A O 1
ATOM 794 N N . SER A 1 101 ? 5.634 4.108 -23.159 1.00 72.88 101 SER A N 1
ATOM 795 C CA . SER A 1 101 ? 5.323 5.539 -23.262 1.00 72.88 101 SER A CA 1
ATOM 796 C C . SER A 1 101 ? 5.702 6.116 -24.610 1.00 72.88 101 SER A C 1
ATOM 798 O O . SER A 1 101 ? 6.641 5.586 -25.241 1.00 72.88 101 SER A O 1
#

pLDDT: mean 76.72, std 15.07, range [42.84, 97.31]

Organism: NCBI:txid2341080

Secondary structure (DSSP, 8-state):
-----------------------------HHHHHHHHHHHHHHTSEEEEESSSTT---BPPPPTTSPPEEEEEEEEHHHHHHHHHH-------SEEEEEE-

Sequence (101 aa):
MRANTFREPHTLPAVMLSSQTRFALRRVPLGVWFSVVLLIAALAMPIKQRCGTPSRSCASTMDANGNVHYYYEVEPLGVFLLEMITGTNIRWYYTSGEEIS

Radius of gyration: 34.28 Å; chains: 1; bounding box: 48×40×118 Å

Foldseek 3Di:
DDDDDDDDPDDDPPPPPPPPPPPVPPPPPVVVVVVVVVVVVQQQDWDKDFPQAPPDDDWDDQDPVRKTKIKIFIAGNNQRVVCVVVVDRDPHTPDIDIDTD